Protein AF-0000000067843761 (afdb_homodimer)

Nearest PDB structures (foldseek):
  2mrn-assembly1_B  TM=7.654E-01  e=2.664E-02  Escherichia coli K-12
  1ub4-assembly1_C-2  TM=8.736E-01  e=1.334E-01  Escherichia coli
  2mru-assembly1_A  TM=7.468E-01  e=7.968E-02  Escherichia coli K-12
  2mru-assembly1_B  TM=7.253E-01  e=9.668E-02  Escherichia coli K-12
  1z0r-assembly1_B  TM=6.968E-01  e=1.423E-01  Bacillus subtilis

Sequence (130 aa):
MSEPLKTTVQCQAADDGTGDLIVNLPSEALNAIGWKLGDLLNIERVNDEIVLKRIREGSNSGDEGMSEPLKTTVQCQAADDGTGDLIVNLPSEALNAIGWKLGDLLNIERVNDEIVLKRIREGSNSGDEG

Foldseek 3Di:
DPPPDDDDWDWDADPVRPRDTDTDDDPSNCVVVVDDPPWDWDWDQDPNDIDTHTDPPVPPCPPDD/DPPPDDDDWDWDADPVRPRDTDTDDDPSNCVVVVDDPPWDWDWDQDPNDIDTHTDPPVPPPPPPD

pLDDT: mean 82.16, std 16.59, range [28.89, 94.62]

InterPro domains:
  IPR037914 SpoVT-AbrB domain superfamily [SSF89447] (20-57)

Structure (mmCIF, N/CA/C/O backbone):
data_AF-0000000067843761-model_v1
#
loop_
_entity.id
_entity.type
_entity.pdbx_description
1 polymer 'AbrB/MazE/SpoVT family DNA-binding domain-containing protein'
#
loop_
_atom_site.group_PDB
_atom_site.id
_atom_site.type_symbol
_atom_site.label_atom_id
_atom_site.label_alt_id
_atom_site.label_comp_id
_atom_site.label_asym_id
_atom_site.label_entity_id
_atom_site.label_seq_id
_atom_site.pdbx_PDB_ins_code
_atom_site.Cartn_x
_atom_site.Cartn_y
_atom_site.Cartn_z
_atom_site.occupancy
_atom_site.B_iso_or_equiv
_atom_site.auth_seq_id
_atom_site.auth_comp_id
_atom_site.auth_asym_id
_atom_site.auth_atom_id
_atom_site.pdbx_PDB_model_num
ATOM 1 N N . MET A 1 1 ? -16.172 -10.148 14.266 1 42.78 1 MET A N 1
ATOM 2 C CA . MET A 1 1 ? -16.141 -8.969 13.398 1 42.78 1 MET A CA 1
ATOM 3 C C . MET A 1 1 ? -14.719 -8.453 13.234 1 42.78 1 MET A C 1
ATOM 5 O O . MET A 1 1 ? -14.07 -8.094 14.219 1 42.78 1 MET A O 1
ATOM 9 N N . SER A 1 2 ? -13.891 -9.211 12.5 1 55.38 2 SER A N 1
ATOM 10 C CA . SER A 1 2 ? -12.469 -8.906 12.414 1 55.38 2 SER A CA 1
ATOM 11 C C . SER A 1 2 ? -12.227 -7.418 12.18 1 55.38 2 SER A C 1
ATOM 13 O O . SER A 1 2 ? -12.773 -6.84 11.234 1 55.38 2 SER A O 1
ATOM 15 N N . GLU A 1 3 ? -12.148 -6.715 13.195 1 64.44 3 GLU A N 1
ATOM 16 C CA . GLU A 1 3 ? -11.953 -5.27 13.133 1 64.44 3 GLU A CA 1
ATOM 17 C C . GLU A 1 3 ? -10.93 -4.902 12.055 1 64.44 3 GLU A C 1
ATOM 19 O O . GLU A 1 3 ? -9.922 -5.594 11.883 1 64.44 3 GLU A O 1
ATOM 24 N N . PRO A 1 4 ? -11.391 -4.289 11.07 1 71.75 4 PRO A N 1
ATOM 25 C CA . PRO A 1 4 ? -10.445 -3.812 10.055 1 71.75 4 PRO A CA 1
ATOM 26 C C . PRO A 1 4 ? -9.148 -3.285 10.656 1 71.75 4 PRO A C 1
ATOM 28 O O . PRO A 1 4 ? -9.164 -2.688 11.742 1 71.75 4 PRO A O 1
ATOM 31 N N . LEU A 1 5 ? -8.078 -3.861 10.242 1 80.56 5 LEU A N 1
ATOM 32 C CA . LEU A 1 5 ? -6.773 -3.383 10.695 1 80.56 5 LEU A CA 1
ATOM 33 C C . LEU A 1 5 ? -6.582 -1.911 10.336 1 80.56 5 LEU A C 1
ATOM 35 O O . LEU A 1 5 ? -6.812 -1.511 9.195 1 80.56 5 LEU A O 1
ATOM 39 N N . LYS A 1 6 ? -6.535 -1.004 11.438 1 83.75 6 LYS A N 1
ATOM 40 C CA . LYS A 1 6 ? -6.336 0.425 11.211 1 83.75 6 LYS A CA 1
ATOM 41 C C . LYS A 1 6 ? -4.969 0.875 11.719 1 83.75 6 LYS A C 1
ATOM 43 O O . LYS A 1 6 ? -4.699 0.827 12.922 1 83.75 6 LYS A O 1
ATOM 48 N N . 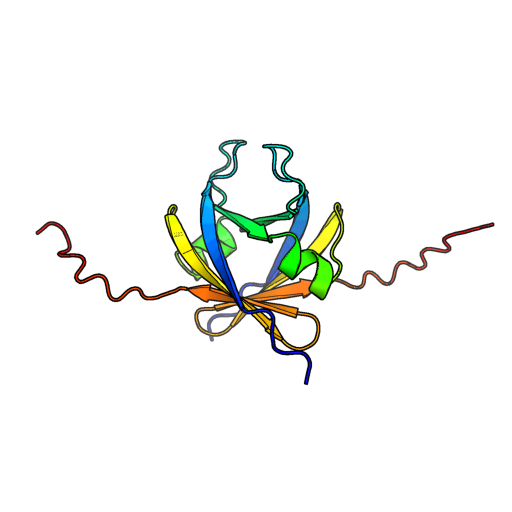THR A 1 7 ? -3.967 1.043 10.844 1 92.56 7 THR A N 1
ATOM 49 C CA . THR A 1 7 ? -2.65 1.571 11.188 1 92.56 7 THR A CA 1
ATOM 50 C C . THR A 1 7 ? -2.268 2.715 10.258 1 92.56 7 THR A C 1
ATOM 52 O O . THR A 1 7 ? -2.859 2.875 9.188 1 92.56 7 THR A O 1
ATOM 55 N N . THR A 1 8 ? -1.409 3.621 10.672 1 94.19 8 THR A N 1
ATOM 56 C CA . THR A 1 8 ? -0.979 4.762 9.875 1 94.19 8 THR A CA 1
ATOM 57 C C . THR A 1 8 ? 0.488 4.621 9.477 1 94.19 8 THR A C 1
ATOM 59 O O . THR A 1 8 ? 1.328 4.258 10.305 1 94.19 8 THR A O 1
ATOM 62 N N . VAL A 1 9 ? 0.717 4.844 8.195 1 93.44 9 VAL A N 1
ATOM 63 C CA . VAL A 1 9 ? 2.092 4.789 7.711 1 93.44 9 VAL A CA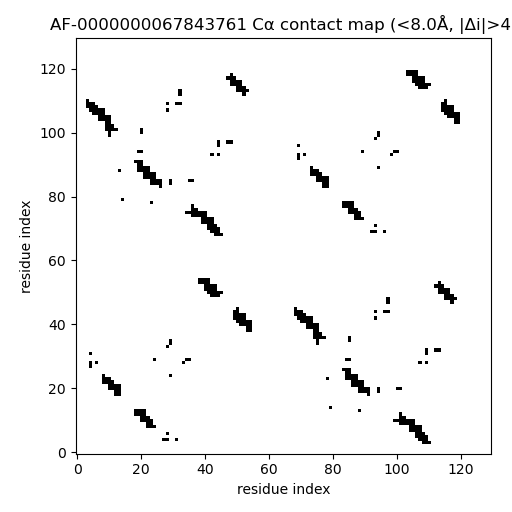 1
ATOM 64 C C . VAL A 1 9 ? 2.43 6.07 6.953 1 93.44 9 VAL A C 1
ATOM 66 O O . VAL A 1 9 ? 1.532 6.809 6.543 1 93.44 9 VAL A O 1
ATOM 69 N N . GLN A 1 10 ? 3.715 6.395 6.879 1 93.56 10 GLN A N 1
ATOM 70 C CA . GLN A 1 10 ? 4.188 7.559 6.141 1 93.56 10 GLN A CA 1
ATOM 71 C C . GLN A 1 10 ? 4.906 7.148 4.859 1 93.56 10 GLN A C 1
ATOM 73 O O . GLN A 1 10 ? 5.73 6.23 4.875 1 93.56 10 GLN A O 1
ATOM 78 N N . CYS A 1 11 ? 4.516 7.852 3.816 1 93.81 11 CYS A N 1
ATOM 79 C CA . CYS A 1 11 ? 5.203 7.609 2.551 1 93.81 11 CYS A CA 1
ATOM 80 C C . CYS A 1 11 ? 6.668 8.008 2.641 1 93.81 11 CYS A C 1
ATOM 82 O O . CYS A 1 11 ? 6.996 9.078 3.154 1 93.81 11 CYS A O 1
ATOM 84 N N . GLN A 1 12 ? 7.473 7.086 2.162 1 92.38 12 GLN A N 1
ATOM 85 C CA . GLN A 1 12 ? 8.906 7.355 2.172 1 92.38 12 GLN A CA 1
ATOM 86 C C . GLN A 1 12 ? 9.531 7.062 0.812 1 92.38 12 GLN A C 1
ATOM 88 O O . GLN A 1 12 ? 8.914 6.414 -0.034 1 92.38 12 GLN A O 1
ATOM 93 N N . ALA A 1 13 ? 10.609 7.66 0.581 1 92.38 13 ALA A N 1
ATOM 94 C CA . ALA A 1 13 ? 11.328 7.406 -0.667 1 92.38 13 ALA A CA 1
ATOM 95 C C . ALA A 1 13 ? 12.062 6.07 -0.616 1 92.38 13 ALA A C 1
ATOM 97 O O . ALA A 1 13 ? 12.516 5.645 0.448 1 92.38 13 ALA A O 1
ATOM 98 N N . ALA A 1 14 ? 12.109 5.391 -1.794 1 87.44 14 ALA A N 1
ATOM 99 C CA . ALA A 1 14 ? 12.852 4.141 -1.906 1 87.44 14 ALA A CA 1
ATOM 100 C C . ALA A 1 14 ? 14.328 4.352 -1.601 1 87.44 14 ALA A C 1
ATOM 102 O O . ALA A 1 14 ? 14.891 5.406 -1.916 1 87.44 14 ALA A O 1
ATOM 103 N N . ASP A 1 15 ? 14.891 3.613 -0.761 1 78.81 15 ASP A N 1
ATOM 104 C CA . ASP A 1 15 ? 16.281 3.727 -0.343 1 78.81 15 ASP A CA 1
ATOM 105 C C . ASP A 1 15 ? 17.234 3.521 -1.522 1 78.81 15 ASP A C 1
ATOM 107 O O . ASP A 1 15 ? 18.422 3.846 -1.438 1 78.81 15 ASP A O 1
ATOM 111 N N . ASP A 1 16 ? 16.688 3.09 -2.65 1 81.31 16 ASP A N 1
ATOM 112 C CA . ASP A 1 16 ? 17.516 2.877 -3.842 1 81.31 16 ASP A CA 1
ATOM 113 C C . ASP A 1 16 ? 17.594 4.148 -4.684 1 81.31 16 ASP A C 1
ATOM 115 O O . ASP A 1 16 ? 18.531 4.32 -5.469 1 81.31 16 ASP A O 1
ATOM 119 N N . GLY A 1 17 ? 16.797 5.18 -4.391 1 80.5 17 GLY A N 1
ATOM 120 C CA . GLY A 1 17 ? 16.828 6.469 -5.066 1 80.5 17 GLY A CA 1
ATOM 121 C C . GLY A 1 17 ? 16.125 6.457 -6.41 1 80.5 17 GLY A C 1
ATOM 122 O O . GLY A 1 17 ? 16.469 7.234 -7.301 1 80.5 17 GLY A O 1
ATOM 123 N N . THR A 1 18 ? 15.258 5.613 -6.75 1 84.19 18 THR A N 1
ATOM 124 C CA . THR A 1 18 ? 14.562 5.523 -8.031 1 84.19 18 THR A CA 1
ATOM 125 C C . THR A 1 18 ? 13.461 6.566 -8.125 1 84.19 18 THR A C 1
ATOM 127 O O . THR A 1 18 ? 13.07 6.973 -9.227 1 84.19 18 THR A O 1
ATOM 130 N N . GLY A 1 19 ? 13.008 7.137 -6.996 1 87 19 GLY A N 1
ATOM 131 C CA . GLY A 1 19 ? 11.945 8.141 -6.977 1 87 19 GLY A CA 1
ATOM 132 C C . GLY A 1 19 ? 10.586 7.559 -6.648 1 87 19 GLY A C 1
ATOM 133 O O . GLY A 1 19 ? 9.57 8.25 -6.742 1 87 19 GLY A O 1
ATOM 134 N N . ASP A 1 20 ? 10.578 6.363 -6.43 1 90.62 20 ASP A N 1
ATOM 135 C CA . ASP A 1 20 ? 9.32 5.73 -6.035 1 90.62 20 ASP A CA 1
ATOM 136 C C . ASP A 1 20 ? 9.047 5.934 -4.547 1 90.62 20 ASP A C 1
ATOM 138 O O . ASP A 1 20 ? 9.969 6.176 -3.768 1 90.62 20 ASP A O 1
ATOM 142 N N . LEU A 1 21 ? 7.777 6.023 -4.188 1 92.62 21 LEU A N 1
ATOM 143 C CA . LEU A 1 21 ? 7.406 6.141 -2.781 1 92.62 21 LEU A CA 1
ATOM 144 C C . LEU A 1 21 ? 7.215 4.766 -2.152 1 92.62 21 LEU A C 1
ATOM 146 O O . LEU A 1 21 ? 6.645 3.867 -2.775 1 92.62 21 LEU A O 1
ATOM 150 N N . ILE A 1 22 ? 7.781 4.609 -0.98 1 92.88 22 ILE A N 1
ATOM 151 C CA . ILE A 1 22 ? 7.734 3.322 -0.292 1 92.88 22 ILE A CA 1
ATOM 152 C C . ILE A 1 22 ? 6.727 3.385 0.854 1 92.88 22 ILE A C 1
ATOM 154 O O . ILE A 1 22 ? 6.746 4.32 1.655 1 92.88 22 ILE A O 1
ATOM 158 N N . VAL A 1 23 ? 5.781 2.391 0.817 1 93 23 VAL A N 1
ATOM 159 C CA . VAL A 1 23 ? 4.828 2.246 1.913 1 93 23 VAL A CA 1
ATOM 160 C C . VAL A 1 23 ? 5.199 1.031 2.762 1 93 23 VAL A C 1
ATOM 162 O O . VAL A 1 23 ? 5.215 -0.098 2.266 1 93 23 VAL A O 1
ATOM 165 N N . ASN A 1 24 ? 5.582 1.16 3.996 1 93.31 24 ASN A N 1
ATOM 166 C CA . ASN A 1 24 ? 5.922 0.067 4.898 1 93.31 24 ASN A CA 1
ATOM 167 C C . ASN A 1 24 ? 4.688 -0.484 5.605 1 93.31 24 ASN A C 1
ATOM 169 O O . ASN A 1 24 ? 4.008 0.24 6.336 1 93.31 24 ASN A O 1
ATOM 173 N N . LEU A 1 25 ? 4.398 -1.715 5.305 1 91.69 25 LEU A N 1
ATOM 174 C CA . LEU A 1 25 ? 3.316 -2.385 6.02 1 91.69 25 LEU A CA 1
ATOM 175 C C . LEU A 1 25 ? 3.836 -3.039 7.297 1 91.69 25 LEU A C 1
ATOM 177 O O . LEU A 1 25 ? 4.641 -3.973 7.238 1 91.69 25 LEU A O 1
ATOM 181 N N . PRO A 1 26 ? 3.41 -2.5 8.359 1 91.62 26 PRO A N 1
ATOM 182 C CA . PRO A 1 26 ? 3.887 -3.061 9.625 1 91.62 26 PRO A CA 1
ATOM 183 C C . PRO A 1 26 ? 3.498 -4.527 9.812 1 91.62 26 PRO A C 1
ATOM 185 O O . PRO A 1 26 ? 2.66 -5.043 9.062 1 91.62 26 PRO A O 1
ATOM 188 N N . SER A 1 27 ? 4.137 -5.215 10.703 1 91.19 27 SER A N 1
ATOM 189 C CA . SER A 1 27 ? 3.891 -6.625 10.977 1 91.19 27 SER A CA 1
ATOM 190 C C . SER A 1 27 ? 2.414 -6.883 11.258 1 91.19 27 SER A C 1
ATOM 192 O O . SER A 1 27 ? 1.89 -7.949 10.93 1 91.19 27 SER A O 1
ATOM 194 N N . GLU A 1 28 ? 1.71 -5.941 11.812 1 90.5 28 GLU A N 1
ATOM 195 C CA . GLU A 1 28 ? 0.291 -6.059 12.141 1 90.5 28 GLU A CA 1
ATOM 196 C C . GLU A 1 28 ? -0.548 -6.262 10.883 1 90.5 28 GLU A C 1
ATOM 198 O O . GLU A 1 28 ? -1.403 -7.148 10.836 1 90.5 28 GLU A O 1
ATOM 203 N N . ALA A 1 29 ? -0.298 -5.375 9.992 1 90.31 29 ALA A N 1
ATOM 204 C CA . ALA A 1 29 ? -1.022 -5.488 8.727 1 90.31 29 ALA A CA 1
ATOM 205 C C . ALA A 1 29 ? -0.64 -6.766 7.988 1 90.31 29 ALA A C 1
ATOM 207 O O . ALA A 1 29 ? -1.502 -7.453 7.434 1 90.31 29 ALA A O 1
ATOM 208 N N . LEU A 1 30 ? 0.719 -7.109 8 1 90.88 30 LEU A N 1
ATOM 209 C CA . LEU A 1 30 ? 1.215 -8.305 7.332 1 90.88 30 LEU A CA 1
ATOM 210 C C . LEU A 1 30 ? 0.596 -9.562 7.938 1 90.88 30 LEU A C 1
ATOM 212 O O . LEU A 1 30 ? 0.19 -10.477 7.207 1 90.88 30 LEU A O 1
ATOM 216 N N . ASN A 1 31 ? 0.483 -9.625 9.219 1 90.06 31 ASN A N 1
ATOM 217 C CA . ASN A 1 31 ? -0.098 -10.758 9.93 1 90.06 31 ASN A CA 1
ATOM 218 C C . ASN A 1 31 ? -1.583 -10.914 9.609 1 90.06 31 ASN A C 1
ATOM 220 O O . ASN A 1 31 ? -2.094 -12.031 9.539 1 90.06 31 ASN A O 1
ATOM 224 N N . ALA A 1 32 ? -2.184 -9.789 9.359 1 87 32 ALA A N 1
ATOM 225 C CA . ALA A 1 32 ? -3.617 -9.805 9.078 1 87 32 ALA A CA 1
ATOM 226 C C . ALA A 1 32 ? -3.896 -10.367 7.691 1 87 32 ALA A C 1
ATOM 228 O O . ALA A 1 32 ? -4.816 -11.164 7.508 1 87 32 ALA A O 1
ATOM 229 N N . ILE A 1 33 ? -3.111 -9.953 6.762 1 84.88 33 ILE A N 1
ATOM 230 C CA . ILE A 1 33 ? -3.33 -10.352 5.375 1 84.88 33 ILE A CA 1
ATOM 231 C C . ILE A 1 33 ? -2.502 -11.594 5.059 1 84.88 33 ILE A C 1
ATOM 233 O O . ILE A 1 33 ? -2.936 -12.453 4.293 1 84.88 33 ILE A O 1
ATOM 237 N N . GLY A 1 34 ? -1.22 -11.555 5.68 1 89.44 34 GLY A N 1
ATOM 238 C CA . GLY A 1 34 ? -0.346 -12.695 5.477 1 89.44 34 GLY A CA 1
ATOM 239 C C . GLY A 1 34 ? 0.482 -12.602 4.211 1 89.44 34 GLY A C 1
ATOM 240 O O . GLY A 1 34 ? 0.689 -13.602 3.518 1 89.44 34 GLY A O 1
ATOM 241 N N . TRP A 1 35 ? 0.77 -11.422 3.857 1 87.19 35 TRP A N 1
ATOM 242 C CA . TRP A 1 35 ? 1.607 -11.234 2.678 1 87.19 35 TRP A CA 1
ATOM 243 C C . TRP A 1 35 ? 3.039 -11.68 2.951 1 87.19 35 TRP A C 1
ATOM 245 O O . TRP A 1 35 ? 3.496 -11.648 4.098 1 87.19 35 TRP A O 1
ATOM 255 N N . LYS A 1 36 ? 3.713 -12.117 1.931 1 87.5 36 LYS A N 1
ATOM 256 C CA . LYS A 1 36 ? 5.094 -12.578 2.023 1 87.5 36 LYS A CA 1
ATOM 257 C C . LYS A 1 36 ? 5.98 -11.867 1.004 1 87.5 36 LYS A C 1
ATOM 259 O O . LYS A 1 36 ? 5.48 -11.203 0.094 1 87.5 36 LYS A O 1
ATOM 264 N N . LEU A 1 37 ? 7.219 -11.953 1.253 1 88.06 37 LEU A N 1
ATOM 265 C CA . LEU A 1 37 ? 8.203 -11.398 0.327 1 88.06 37 LEU A CA 1
ATOM 266 C C . LEU A 1 37 ? 8.102 -12.07 -1.038 1 88.06 37 LEU A C 1
ATOM 268 O O . LEU A 1 37 ? 8.133 -13.297 -1.133 1 88.06 37 LEU A O 1
ATOM 272 N N . GLY A 1 38 ? 7.988 -11.188 -2.107 1 90.5 38 GLY A N 1
ATOM 273 C CA . GLY A 1 38 ? 7.91 -11.719 -3.457 1 90.5 38 GLY A CA 1
ATOM 274 C C . GLY A 1 38 ? 6.484 -11.898 -3.945 1 90.5 38 GLY A C 1
ATOM 275 O O . GLY A 1 38 ? 6.262 -12.352 -5.07 1 90.5 38 GLY A O 1
ATOM 276 N N . ASP A 1 39 ? 5.441 -11.648 -3.088 1 91.12 39 ASP A N 1
ATOM 277 C CA . ASP A 1 39 ? 4.039 -11.734 -3.482 1 91.12 39 ASP A CA 1
ATOM 278 C C . ASP A 1 39 ? 3.658 -10.586 -4.41 1 91.12 39 ASP A C 1
ATOM 280 O O . ASP A 1 39 ? 4.148 -9.461 -4.246 1 91.12 39 ASP A O 1
ATOM 284 N N . LEU A 1 40 ? 2.904 -10.898 -5.402 1 93.56 40 LEU A N 1
ATOM 285 C CA . LEU A 1 40 ? 2.459 -9.867 -6.34 1 93.56 40 LEU A CA 1
ATOM 286 C C . LEU A 1 40 ? 1.147 -9.242 -5.879 1 93.56 40 LEU A C 1
ATOM 288 O O . LEU A 1 40 ? 0.207 -9.953 -5.523 1 93.56 40 LEU A O 1
ATOM 292 N N . LEU A 1 41 ? 1.187 -7.922 -5.906 1 93.75 41 LEU A N 1
ATOM 293 C CA . LEU A 1 41 ? 0.005 -7.172 -5.496 1 93.75 41 LEU A CA 1
ATOM 294 C C . LEU A 1 41 ? -0.499 -6.289 -6.633 1 93.75 41 LEU A C 1
ATOM 296 O O . LEU A 1 41 ? 0.295 -5.645 -7.32 1 93.75 41 LEU A O 1
ATOM 300 N N . ASN A 1 42 ? -1.699 -6.215 -6.863 1 93.56 42 ASN A N 1
ATOM 301 C CA . ASN A 1 42 ? -2.328 -5.336 -7.844 1 93.56 42 ASN A CA 1
ATOM 302 C C . ASN A 1 42 ? -2.715 -3.996 -7.227 1 93.56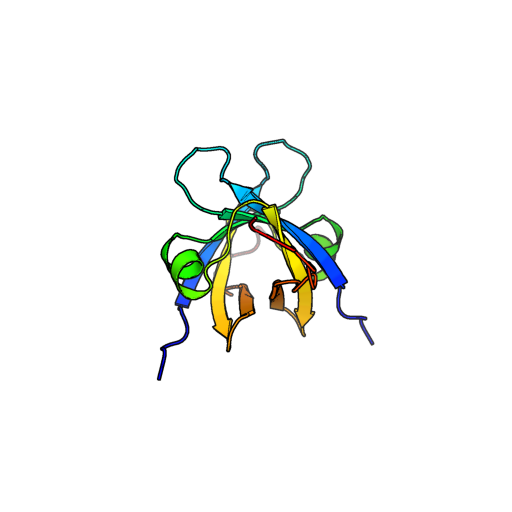 42 ASN A C 1
ATOM 304 O O . ASN A 1 42 ? -3.426 -3.953 -6.219 1 93.56 42 ASN A O 1
ATOM 308 N N . ILE A 1 43 ? -2.197 -2.91 -7.789 1 94.62 43 ILE A N 1
ATOM 309 C CA . ILE A 1 43 ? -2.504 -1.563 -7.316 1 94.62 43 ILE A CA 1
ATOM 310 C C . ILE A 1 43 ? -3.623 -0.962 -8.164 1 94.62 43 ILE A C 1
ATOM 312 O O . ILE A 1 43 ? -3.51 -0.889 -9.391 1 94.62 43 ILE A O 1
ATOM 316 N N . GLU A 1 44 ? -4.688 -0.573 -7.418 1 92.38 44 GLU A N 1
ATOM 317 C CA . GLU A 1 44 ? -5.793 0.101 -8.086 1 92.38 44 GLU A CA 1
ATOM 318 C C . GLU A 1 44 ? -6.172 1.393 -7.367 1 92.38 44 GLU A C 1
ATOM 320 O O . GLU A 1 44 ? -6.16 1.449 -6.137 1 92.38 44 GLU A O 1
ATOM 325 N N . ARG A 1 45 ? -6.312 2.379 -8.18 1 90.81 45 ARG A N 1
ATOM 326 C CA . ARG A 1 45 ? -6.73 3.652 -7.605 1 90.81 45 ARG A CA 1
ATOM 327 C C . ARG A 1 45 ? -8.25 3.781 -7.617 1 90.81 45 ARG A C 1
ATOM 329 O O . ARG A 1 45 ? -8.875 3.75 -8.68 1 90.81 45 ARG A O 1
ATOM 336 N N . VAL A 1 46 ? -8.867 3.854 -6.48 1 87.12 46 VAL A N 1
ATOM 337 C CA . VAL A 1 46 ? -10.312 4.027 -6.363 1 87.12 46 VAL A CA 1
ATOM 338 C C . VAL A 1 46 ? -10.625 5.379 -5.727 1 87.12 46 VAL A C 1
ATOM 340 O O . VAL A 1 46 ? -10.32 5.602 -4.551 1 87.12 46 VAL A O 1
ATOM 343 N N . ASN A 1 47 ? -11.281 6.285 -6.621 1 84 47 ASN A N 1
ATOM 344 C CA . ASN A 1 47 ? -11.562 7.637 -6.156 1 84 47 ASN A CA 1
ATOM 345 C C . ASN A 1 47 ? -10.281 8.398 -5.836 1 84 47 ASN A C 1
ATOM 347 O O . ASN A 1 47 ? -9.484 8.688 -6.73 1 84 47 ASN A O 1
ATOM 351 N N . ASP A 1 48 ? -9.781 8.539 -4.664 1 85.44 48 ASP A N 1
ATOM 352 C CA . ASP A 1 48 ? -8.555 9.18 -4.219 1 85.44 48 ASP A CA 1
ATOM 353 C C . ASP A 1 48 ? -7.793 8.297 -3.236 1 85.44 48 ASP A C 1
ATOM 355 O O . ASP A 1 48 ? -7.105 8.797 -2.342 1 85.44 48 ASP A O 1
ATOM 359 N N . GLU A 1 49 ? -8.086 7.008 -3.424 1 89.94 49 GLU A N 1
ATOM 360 C CA . GLU A 1 49 ? -7.461 6.055 -2.51 1 89.94 49 GLU A CA 1
ATOM 361 C C . GLU A 1 49 ? -6.75 4.941 -3.273 1 89.94 49 GLU A C 1
ATOM 363 O O . GLU A 1 49 ? -6.961 4.773 -4.477 1 89.94 49 GLU A O 1
ATOM 368 N N . ILE A 1 50 ? -5.852 4.344 -2.639 1 94.38 50 ILE A N 1
ATOM 369 C CA . ILE A 1 50 ? -5.105 3.248 -3.25 1 94.38 50 ILE A CA 1
ATOM 370 C C . ILE A 1 50 ? -5.582 1.916 -2.678 1 94.38 50 ILE A C 1
ATOM 372 O O . ILE A 1 50 ? -5.605 1.73 -1.458 1 94.38 50 ILE A O 1
ATOM 376 N N . VAL A 1 51 ? -5.969 0.956 -3.531 1 93.94 51 VAL A N 1
ATOM 377 C CA . VAL A 1 51 ? -6.41 -0.375 -3.129 1 93.94 51 VAL A CA 1
ATOM 378 C C . VAL A 1 51 ? -5.395 -1.418 -3.59 1 93.94 51 VAL A C 1
ATOM 380 O O . VAL A 1 51 ? -5.078 -1.503 -4.781 1 93.94 51 VAL A O 1
ATOM 383 N N . LEU A 1 52 ? -4.781 -2.174 -2.617 1 94.44 52 LEU A N 1
ATOM 384 C CA . LEU A 1 52 ? -3.842 -3.248 -2.912 1 94.44 52 LEU A CA 1
ATOM 385 C C . LEU A 1 52 ? -4.512 -4.609 -2.766 1 94.44 52 LEU A C 1
ATOM 387 O O . LEU A 1 52 ? -4.969 -4.969 -1.677 1 94.44 52 LEU A O 1
ATOM 391 N N . LYS A 1 53 ? -4.555 -5.34 -3.877 1 92.5 53 LYS A N 1
ATOM 392 C CA . LYS A 1 53 ? -5.141 -6.676 -3.904 1 92.5 53 LYS A CA 1
ATOM 393 C C . LYS A 1 53 ? -4.086 -7.727 -4.246 1 92.5 53 LYS A C 1
ATOM 395 O O . LYS A 1 53 ? -3.287 -7.539 -5.164 1 92.5 53 LYS A O 1
ATOM 400 N N . ARG A 1 54 ? -4.062 -8.75 -3.529 1 92.94 54 ARG A N 1
ATOM 401 C CA . ARG A 1 54 ? -3.137 -9.844 -3.797 1 92.94 54 ARG A CA 1
ATOM 402 C C . ARG A 1 54 ? -3.492 -10.555 -5.102 1 92.94 54 ARG A C 1
ATOM 404 O O . ARG A 1 54 ? -4.656 -10.883 -5.34 1 92.94 54 ARG A O 1
ATOM 411 N N . ILE A 1 55 ? -2.422 -10.742 -5.945 1 90.88 55 ILE A N 1
ATOM 412 C CA . ILE A 1 55 ? -2.633 -11.469 -7.191 1 90.88 55 ILE A CA 1
ATOM 413 C C . ILE A 1 55 ? -2.521 -12.969 -6.945 1 90.88 55 ILE A C 1
ATOM 415 O O . ILE A 1 55 ? -1.527 -13.438 -6.387 1 90.88 55 ILE A O 1
ATOM 419 N N . ARG A 1 56 ? -3.639 -13.695 -7.109 1 82.81 56 ARG A N 1
ATOM 420 C CA . ARG A 1 56 ? -3.637 -15.148 -6.988 1 82.81 56 ARG A CA 1
ATOM 421 C C . ARG A 1 56 ? -3.172 -15.805 -8.289 1 82.81 56 ARG A C 1
ATOM 423 O O . ARG A 1 56 ? -3.908 -15.828 -9.273 1 82.81 56 ARG A O 1
ATOM 430 N N . GLU A 1 57 ? -1.814 -15.516 -8.438 1 72.44 57 GLU A N 1
ATOM 431 C CA . GLU A 1 57 ? -1.41 -16.297 -9.609 1 72.44 57 GLU A CA 1
ATOM 432 C C . GLU A 1 57 ? -1.733 -17.766 -9.43 1 72.44 57 GLU A C 1
ATOM 434 O O . GLU A 1 57 ? -1.472 -18.344 -8.375 1 72.44 57 GLU A O 1
ATOM 439 N N . GLY A 1 58 ? -2.801 -18.047 -9.797 1 60.19 58 GLY A N 1
ATOM 440 C CA . GLY A 1 58 ? -3.043 -19.484 -9.797 1 60.19 58 GLY A CA 1
ATOM 441 C C . GLY A 1 58 ? -1.78 -20.297 -9.992 1 60.19 58 GLY A C 1
ATOM 442 O O . GLY A 1 58 ? -1.33 -20.5 -11.117 1 60.19 58 GLY A O 1
ATOM 443 N N . SER A 1 59 ? -0.87 -20.031 -9.188 1 53.84 59 SER A N 1
ATOM 444 C CA . SER A 1 59 ? 0.218 -20.984 -9.359 1 53.84 59 SER A CA 1
ATOM 445 C C . SER A 1 59 ? -0.282 -22.422 -9.234 1 53.84 59 SER A C 1
ATOM 447 O O . SER A 1 59 ? -1.067 -22.734 -8.336 1 53.84 59 SER A O 1
ATOM 449 N N . ASN A 1 60 ? -0.638 -23.094 -10.281 1 49.38 60 ASN A N 1
ATOM 450 C CA . ASN A 1 60 ? -0.405 -24.531 -10.211 1 49.38 60 ASN A CA 1
ATOM 451 C C . ASN A 1 60 ? 0.83 -24.859 -9.375 1 49.38 60 ASN A C 1
ATOM 453 O O . ASN A 1 60 ? 1.944 -24.906 -9.898 1 49.38 60 ASN A O 1
ATOM 457 N N . SER A 1 61 ? 1.114 -24.047 -8.57 1 48.34 61 SER A N 1
ATOM 458 C CA . SER A 1 61 ? 2.271 -24.531 -7.82 1 48.34 61 SER A CA 1
ATOM 459 C C . SER A 1 61 ? 2.051 -25.953 -7.312 1 48.34 61 SER A C 1
ATOM 461 O O . SER A 1 61 ? 1.126 -26.203 -6.535 1 48.34 61 SER A O 1
ATOM 463 N N . GLY A 1 62 ? 2.023 -26.891 -8.227 1 41.75 62 GLY A N 1
ATOM 464 C CA . GLY A 1 62 ? 2.504 -28.203 -7.816 1 41.75 62 GLY A CA 1
ATOM 465 C C . GLY A 1 62 ? 3.543 -28.141 -6.711 1 41.75 62 GLY A C 1
ATOM 466 O O . GLY A 1 62 ? 4.73 -27.953 -6.984 1 41.75 62 GLY A O 1
ATOM 467 N N . ASP A 1 63 ? 3.299 -27.328 -5.801 1 44.41 63 ASP A N 1
ATOM 468 C CA . ASP A 1 63 ? 4.242 -27.453 -4.695 1 44.41 63 ASP A CA 1
ATOM 469 C C . ASP A 1 63 ? 4.93 -28.812 -4.711 1 44.41 63 ASP A C 1
ATOM 471 O O . ASP A 1 63 ? 4.488 -29.734 -5.406 1 44.41 63 ASP A O 1
ATOM 475 N N . GLU A 1 64 ? 4.82 -29.766 -3.65 1 36.28 64 GLU A N 1
ATOM 476 C CA . GLU A 1 64 ? 5.57 -30.859 -3.061 1 36.28 64 GLU A CA 1
ATOM 477 C C . GLU A 1 64 ? 5.43 -32.125 -3.895 1 36.28 64 GLU A C 1
ATOM 479 O O . GLU A 1 64 ? 4.379 -32.375 -4.484 1 36.28 64 GLU A O 1
ATOM 484 N N . GLY A 1 65 ? 6.512 -33.062 -3.977 1 29.88 65 GLY A N 1
ATOM 485 C CA . GLY A 1 65 ? 6.684 -34.5 -4.004 1 29.88 65 GLY A CA 1
ATOM 486 C C . GLY A 1 65 ? 5.535 -35.25 -3.357 1 29.88 65 GLY A C 1
ATOM 487 O O . GLY A 1 65 ? 4.891 -34.75 -2.439 1 29.88 65 GLY A O 1
ATOM 488 N N . MET B 1 1 ? -13.555 9.516 -17.578 1 42.41 1 MET B N 1
ATOM 489 C CA . MET B 1 1 ? -13.633 8.344 -16.703 1 42.41 1 MET B CA 1
ATOM 490 C C . MET B 1 1 ? -12.242 7.887 -16.281 1 42.41 1 MET B C 1
ATOM 492 O O . MET B 1 1 ? -11.414 7.543 -17.125 1 42.41 1 MET B O 1
ATOM 496 N N . SER B 1 2 ? -11.617 8.617 -15.367 1 54.84 2 SER B N 1
ATOM 497 C CA . SER B 1 2 ? -10.219 8.375 -15.039 1 54.84 2 SER B CA 1
ATOM 498 C C . SER B 1 2 ? -9.953 6.895 -14.789 1 54.84 2 SER B C 1
ATOM 500 O O . SER B 1 2 ? -10.641 6.262 -13.992 1 54.84 2 SER B O 1
ATOM 502 N N . GLU B 1 3 ? -9.609 6.203 -15.758 1 65.56 3 GLU B N 1
ATOM 503 C CA . GLU B 1 3 ? -9.328 4.773 -15.672 1 65.56 3 GLU B CA 1
ATOM 504 C C . GLU B 1 3 ? -8.539 4.441 -14.414 1 65.56 3 GLU B C 1
ATOM 506 O O . GLU B 1 3 ? -7.629 5.184 -14.031 1 65.56 3 GLU B O 1
ATOM 511 N N . PRO B 1 4 ? -9.148 3.723 -13.562 1 72 4 PRO B N 1
ATOM 512 C CA . PRO B 1 4 ? -8.398 3.293 -12.375 1 72 4 PRO B CA 1
ATOM 513 C C . PRO B 1 4 ? -6.973 2.867 -12.695 1 72 4 PRO B C 1
ATOM 515 O O . PRO B 1 4 ? -6.719 2.307 -13.766 1 72 4 PRO B O 1
ATOM 518 N N . LEU B 1 5 ? -6.047 3.48 -12.062 1 81.44 5 LEU B N 1
ATOM 519 C CA . LEU B 1 5 ? -4.652 3.09 -12.234 1 81.44 5 LEU B CA 1
ATOM 520 C C . LEU B 1 5 ? -4.449 1.626 -11.852 1 81.44 5 LEU B C 1
ATOM 522 O O . LEU B 1 5 ? -4.895 1.188 -10.789 1 81.44 5 LEU B O 1
ATOM 526 N N . LYS B 1 6 ? -4.098 0.75 -12.898 1 84.75 6 LYS B N 1
ATOM 527 C CA . LYS B 1 6 ? -3.848 -0.665 -12.641 1 84.75 6 LYS B CA 1
ATOM 528 C C . LYS B 1 6 ? -2.379 -1.015 -12.859 1 84.75 6 LYS B C 1
ATOM 530 O O . LYS B 1 6 ? -1.88 -0.938 -13.984 1 84.75 6 LYS B O 1
ATOM 535 N N . THR B 1 7 ? -1.571 -1.121 -11.797 1 93.06 7 THR B N 1
ATOM 536 C CA . THR B 1 7 ? -0.177 -1.545 -11.867 1 93.06 7 THR B CA 1
ATOM 537 C C . THR B 1 7 ? 0.095 -2.672 -10.875 1 93.06 7 THR B C 1
ATOM 539 O O . THR B 1 7 ? -0.684 -2.889 -9.945 1 93.06 7 THR B O 1
ATOM 542 N N . THR B 1 8 ? 1.092 -3.512 -11.078 1 94.31 8 THR B N 1
ATOM 543 C CA . THR B 1 8 ? 1.437 -4.633 -10.211 1 94.31 8 THR B CA 1
ATOM 544 C C . THR B 1 8 ? 2.775 -4.387 -9.516 1 94.31 8 THR B C 1
ATOM 546 O O . THR B 1 8 ? 3.736 -3.949 -10.148 1 94.31 8 THR B O 1
ATOM 549 N N . VAL B 1 9 ? 2.719 -4.609 -8.203 1 93.44 9 VAL B N 1
ATOM 550 C CA . VAL B 1 9 ? 3.957 -4.449 -7.449 1 93.44 9 VAL B CA 1
ATOM 551 C C . VAL B 1 9 ? 4.234 -5.711 -6.637 1 93.44 9 VAL B C 1
ATOM 553 O O . VAL B 1 9 ? 3.33 -6.516 -6.395 1 93.44 9 VAL B O 1
ATOM 556 N N . GLN B 1 10 ? 5.504 -5.945 -6.332 1 93.38 10 GLN B N 1
ATOM 557 C CA . GLN B 1 10 ? 5.91 -7.078 -5.512 1 93.38 10 GLN B CA 1
ATOM 558 C C . GLN B 1 10 ? 6.324 -6.625 -4.113 1 93.38 10 GLN B C 1
ATOM 560 O O . GLN B 1 10 ? 7.059 -5.648 -3.965 1 93.38 10 GLN B O 1
ATOM 565 N N . CYS B 1 11 ? 5.762 -7.387 -3.168 1 93.75 11 CYS B N 1
ATOM 566 C CA . CYS B 1 11 ? 6.156 -7.098 -1.794 1 93.75 11 CYS B CA 1
ATOM 567 C C . CYS B 1 11 ? 7.637 -7.375 -1.58 1 93.75 11 CYS B C 1
ATOM 569 O O . CYS B 1 11 ? 8.141 -8.422 -1.991 1 93.75 11 CYS B O 1
ATOM 571 N N . GLN B 1 12 ? 8.273 -6.387 -0.972 1 92.44 12 GLN B N 1
ATOM 572 C CA . GLN B 1 12 ? 9.695 -6.535 -0.69 1 92.44 12 GLN B CA 1
ATOM 573 C C . GLN B 1 12 ? 10.008 -6.211 0.768 1 92.44 12 GLN B C 1
ATOM 575 O O . GLN B 1 12 ? 9.172 -5.637 1.472 1 92.44 12 GLN B O 1
ATOM 580 N N . ALA B 1 13 ? 11.062 -6.738 1.229 1 92.12 13 ALA B N 1
ATOM 581 C CA . ALA B 1 13 ? 11.484 -6.43 2.592 1 92.12 13 ALA B CA 1
ATOM 582 C C . ALA B 1 13 ? 12.094 -5.035 2.676 1 92.12 13 ALA B C 1
ATOM 584 O O . ALA B 1 13 ? 12.719 -4.566 1.721 1 92.12 13 ALA B O 1
ATOM 585 N N . ALA B 1 14 ? 11.867 -4.367 3.834 1 87.12 14 ALA B N 1
ATOM 586 C CA . ALA B 1 14 ? 12.461 -3.055 4.07 1 87.12 14 ALA B CA 1
ATOM 587 C C . ALA B 1 14 ? 13.984 -3.133 4.043 1 87.12 14 ALA B C 1
ATOM 589 O O . ALA B 1 14 ? 14.57 -4.141 4.453 1 87.12 14 ALA B O 1
ATOM 590 N N . ASP B 1 15 ? 14.648 -2.33 3.33 1 79.5 15 ASP B N 1
ATOM 591 C CA . ASP B 1 15 ? 16.109 -2.318 3.184 1 79.5 15 ASP B CA 1
ATOM 592 C C . ASP B 1 15 ? 16.797 -2.102 4.531 1 79.5 15 ASP B C 1
ATOM 594 O O . ASP B 1 15 ? 17.984 -2.393 4.68 1 79.5 15 ASP B O 1
ATOM 598 N N . ASP B 1 16 ? 16.031 -1.709 5.574 1 81.25 16 ASP B N 1
ATOM 599 C CA . ASP B 1 16 ? 16.594 -1.468 6.898 1 81.25 16 ASP B CA 1
ATOM 600 C C . ASP B 1 16 ? 16.594 -2.744 7.738 1 81.25 16 ASP B C 1
ATOM 602 O O . ASP B 1 16 ? 17.391 -2.883 8.672 1 81.25 16 ASP B O 1
ATOM 606 N N . GLY B 1 17 ? 15.969 -3.834 7.254 1 78.81 17 GLY B N 1
ATOM 607 C CA . GLY B 1 17 ? 15.977 -5.129 7.914 1 78.81 17 GLY B CA 1
ATOM 608 C C . GLY B 1 17 ? 15.031 -5.195 9.102 1 78.81 17 GLY B C 1
ATOM 609 O O . GLY B 1 17 ? 15.266 -5.957 10.039 1 78.81 17 GLY B O 1
ATOM 610 N N . THR B 1 18 ? 14.023 -4.449 9.273 1 84.44 18 THR B N 1
ATOM 611 C CA . THR B 1 18 ? 13.102 -4.438 10.406 1 84.44 18 THR B CA 1
ATOM 612 C C . THR B 1 18 ? 12.086 -5.566 10.289 1 84.44 18 THR B C 1
ATOM 614 O O . THR B 1 18 ? 11.547 -6.027 11.297 1 84.44 18 THR B O 1
ATOM 617 N N . GLY B 1 19 ? 11.859 -6.18 9.109 1 87.06 19 GLY B N 1
ATOM 618 C CA . GLY B 1 19 ? 10.914 -7.258 8.883 1 87.06 19 GLY B CA 1
ATOM 619 C C . GLY B 1 19 ? 9.594 -6.781 8.305 1 87.06 19 GLY B C 1
ATOM 620 O O . GLY B 1 19 ? 8.633 -7.551 8.227 1 87.06 19 GLY B O 1
ATOM 621 N N . ASP B 1 20 ? 9.531 -5.602 8.086 1 90.44 20 ASP B N 1
ATOM 622 C CA . ASP B 1 20 ? 8.328 -5.066 7.461 1 90.44 20 ASP B CA 1
ATOM 623 C C . ASP B 1 20 ? 8.367 -5.254 5.945 1 90.44 20 ASP B C 1
ATOM 625 O O . ASP B 1 20 ? 9.445 -5.383 5.359 1 90.44 20 ASP B O 1
ATOM 629 N N . LEU B 1 21 ? 7.23 -5.445 5.332 1 92.38 21 LEU B N 1
ATOM 630 C CA . LEU B 1 21 ? 7.156 -5.555 3.879 1 92.38 21 LEU B CA 1
ATOM 631 C C . LEU B 1 21 ? 6.988 -4.18 3.238 1 92.38 21 LEU B C 1
ATOM 633 O O . LEU B 1 21 ? 6.242 -3.338 3.748 1 92.38 21 LEU B O 1
ATOM 637 N N . ILE B 1 22 ? 7.723 -3.947 2.199 1 92.88 22 ILE B N 1
ATOM 638 C CA . ILE B 1 22 ? 7.715 -2.656 1.521 1 92.88 22 ILE B CA 1
ATOM 639 C C . ILE B 1 22 ? 6.969 -2.773 0.194 1 92.88 22 ILE B C 1
ATOM 641 O O . ILE B 1 22 ? 7.219 -3.697 -0.585 1 92.88 22 ILE B O 1
ATOM 645 N N . VAL B 1 23 ? 5.973 -1.849 0.023 1 92.88 23 VAL B N 1
ATOM 646 C CA . VAL B 1 23 ? 5.254 -1.761 -1.243 1 92.88 23 VAL B CA 1
ATOM 647 C C . VAL B 1 23 ? 5.711 -0.521 -2.012 1 92.88 23 VAL B C 1
ATOM 649 O O . VAL B 1 23 ? 5.555 0.604 -1.532 1 92.88 23 VAL B O 1
ATOM 652 N N . ASN B 1 24 ? 6.367 -0.618 -3.129 1 93.19 24 ASN B N 1
ATOM 653 C CA . ASN B 1 24 ? 6.812 0.498 -3.955 1 93.19 24 ASN B CA 1
ATOM 654 C C . ASN B 1 24 ? 5.715 0.967 -4.902 1 93.19 24 ASN B C 1
ATOM 656 O O . ASN B 1 24 ? 5.238 0.196 -5.742 1 93.19 24 ASN B O 1
ATOM 660 N N . LEU B 1 25 ? 5.297 2.168 -4.695 1 91.88 25 LEU B N 1
ATOM 661 C CA . LEU B 1 25 ? 4.348 2.768 -5.625 1 91.88 25 LEU B CA 1
ATOM 662 C C . LEU B 1 25 ? 5.074 3.451 -6.777 1 91.88 25 LEU B C 1
ATOM 664 O O . LEU B 1 25 ? 5.785 4.438 -6.57 1 91.88 25 LEU B O 1
ATOM 668 N N . PRO B 1 26 ? 4.926 2.898 -7.902 1 91.81 26 PRO B N 1
ATOM 669 C CA . PRO B 1 26 ? 5.613 3.49 -9.055 1 91.81 26 PRO B CA 1
ATOM 670 C C . PRO B 1 26 ? 5.164 4.922 -9.336 1 91.81 26 PRO B C 1
ATOM 672 O O . PRO B 1 26 ? 4.156 5.379 -8.789 1 91.81 26 PRO B O 1
ATOM 675 N N . SER B 1 27 ? 5.926 5.629 -10.094 1 91.31 27 SER B N 1
ATOM 676 C CA . SER B 1 27 ? 5.633 7.016 -10.445 1 91.31 27 SER B CA 1
ATOM 677 C C . SER B 1 27 ? 4.23 7.156 -11.016 1 91.31 27 SER B C 1
ATOM 679 O O . SER B 1 27 ? 3.566 8.18 -10.812 1 91.31 27 SER B O 1
ATOM 681 N N . GLU B 1 28 ? 3.725 6.148 -11.695 1 90.62 28 GLU B N 1
ATOM 682 C CA . GLU B 1 28 ? 2.391 6.152 -12.289 1 90.62 28 GLU B CA 1
ATOM 683 C C . GLU B 1 28 ? 1.312 6.305 -11.219 1 90.62 28 GLU B C 1
ATOM 685 O O . GLU B 1 28 ? 0.408 7.133 -11.359 1 90.62 28 GLU B O 1
ATOM 690 N N . ALA B 1 29 ? 1.448 5.477 -10.266 1 90.81 29 ALA B N 1
ATOM 691 C CA . ALA B 1 29 ? 0.483 5.543 -9.172 1 90.81 29 ALA B CA 1
ATOM 692 C C . ALA B 1 29 ? 0.62 6.852 -8.398 1 90.81 29 ALA B C 1
ATOM 694 O O . ALA B 1 29 ? -0.381 7.469 -8.023 1 90.81 29 ALA B O 1
ATOM 695 N N . LEU B 1 30 ? 1.919 7.289 -8.156 1 91.06 30 LEU B N 1
ATOM 696 C CA . LEU B 1 30 ? 2.186 8.523 -7.434 1 91.06 30 LEU B CA 1
ATOM 697 C C . LEU B 1 30 ? 1.604 9.727 -8.18 1 91.06 30 LEU B C 1
ATOM 699 O O . LEU B 1 30 ? 1.004 10.609 -7.559 1 91.06 30 LEU B O 1
ATOM 703 N N . ASN B 1 31 ? 1.761 9.75 -9.469 1 90.12 31 ASN B N 1
ATOM 704 C CA . ASN B 1 31 ? 1.239 10.828 -10.297 1 90.12 31 ASN B CA 1
ATOM 705 C C . ASN B 1 31 ? -0.286 10.867 -10.273 1 90.12 31 ASN B C 1
ATOM 707 O O . ASN B 1 31 ? -0.884 11.945 -10.32 1 90.12 31 ASN B O 1
ATOM 711 N N . ALA B 1 32 ? -0.833 9.711 -10.125 1 87.06 32 ALA B N 1
ATOM 712 C CA . ALA B 1 32 ? -2.291 9.617 -10.125 1 87.06 32 ALA B CA 1
ATOM 713 C C . ALA B 1 32 ? -2.871 10.156 -8.82 1 87.06 32 ALA B C 1
ATOM 715 O O . ALA B 1 32 ? -3.865 10.891 -8.828 1 87.06 32 ALA B O 1
ATOM 716 N N . ILE B 1 33 ? -2.246 9.828 -7.746 1 85.62 33 ILE B N 1
ATOM 717 C CA . ILE B 1 33 ? -2.758 10.203 -6.434 1 85.62 33 ILE B CA 1
ATOM 718 C C . ILE B 1 33 ? -2.1 11.508 -5.98 1 85.62 33 ILE B C 1
ATOM 720 O O . ILE B 1 33 ? -2.736 12.344 -5.328 1 85.62 33 ILE B O 1
ATOM 724 N N . GLY B 1 34 ? -0.748 11.547 -6.316 1 89.44 34 GLY B N 1
ATOM 725 C CA . GLY B 1 34 ? -0.017 12.75 -5.961 1 89.44 34 GLY B CA 1
ATOM 726 C C . GLY B 1 34 ? 0.527 12.727 -4.543 1 89.44 34 GLY B C 1
ATOM 727 O O . GLY B 1 34 ? 0.509 13.742 -3.848 1 89.44 34 GLY B O 1
ATOM 728 N N . TRP B 1 35 ? 0.819 11.594 -4.121 1 87.25 35 TRP B N 1
ATOM 729 C CA . TRP B 1 35 ? 1.4 11.492 -2.787 1 87.25 35 TRP B CA 1
ATOM 730 C C . TRP B 1 35 ? 2.82 12.047 -2.766 1 87.25 35 TRP B C 1
ATOM 732 O O . TRP B 1 35 ? 3.512 12.039 -3.787 1 87.25 35 TRP B O 1
ATOM 742 N N . LYS B 1 36 ? 3.205 12.539 -1.636 1 87.31 36 LYS B N 1
ATOM 743 C CA . LYS B 1 36 ? 4.539 13.102 -1.45 1 87.31 36 LYS B CA 1
ATOM 744 C C . LYS B 1 36 ? 5.254 12.445 -0.273 1 87.31 36 LYS B C 1
ATOM 746 O O . LYS B 1 36 ? 4.637 11.727 0.513 1 87.31 36 LYS B O 1
ATOM 751 N N . LEU B 1 37 ? 6.527 12.602 -0.257 1 87.5 37 LEU B N 1
ATOM 752 C CA . LEU B 1 37 ? 7.336 12.102 0.85 1 87.5 37 LEU B CA 1
ATOM 753 C C . LEU B 1 37 ? 6.914 12.75 2.166 1 87.5 37 LEU B C 1
ATOM 755 O O . LEU B 1 37 ? 6.832 13.977 2.262 1 87.5 37 LEU B O 1
ATOM 759 N N . GLY B 1 38 ? 6.66 11.859 3.172 1 90.31 38 GLY B N 1
ATOM 760 C CA . GLY B 1 38 ? 6.277 12.375 4.477 1 90.31 38 GLY B CA 1
ATOM 761 C C . GLY B 1 38 ? 4.773 12.453 4.668 1 90.31 38 GLY B C 1
ATOM 762 O O . GLY B 1 38 ? 4.297 12.891 5.715 1 90.31 38 GLY B O 1
ATOM 763 N N . ASP B 1 39 ? 3.934 12.141 3.643 1 91.31 39 ASP B N 1
ATOM 764 C CA . ASP B 1 39 ? 2.479 12.125 3.756 1 91.31 39 ASP B CA 1
ATOM 765 C C . ASP B 1 39 ? 2.008 10.938 4.598 1 91.31 39 ASP B C 1
ATOM 767 O O . ASP B 1 39 ? 2.596 9.859 4.543 1 91.31 39 ASP B O 1
ATOM 771 N N . LEU B 1 40 ? 1.028 11.18 5.398 1 93.44 40 LEU B N 1
ATOM 772 C CA . LEU B 1 40 ? 0.481 10.117 6.234 1 93.44 40 LEU B CA 1
ATOM 773 C C . LEU B 1 40 ? -0.663 9.398 5.527 1 93.44 40 LEU B C 1
ATOM 775 O O . LEU B 1 40 ? -1.563 10.047 4.984 1 93.44 40 LEU B O 1
ATOM 779 N N . LEU B 1 41 ? -0.517 8.078 5.574 1 9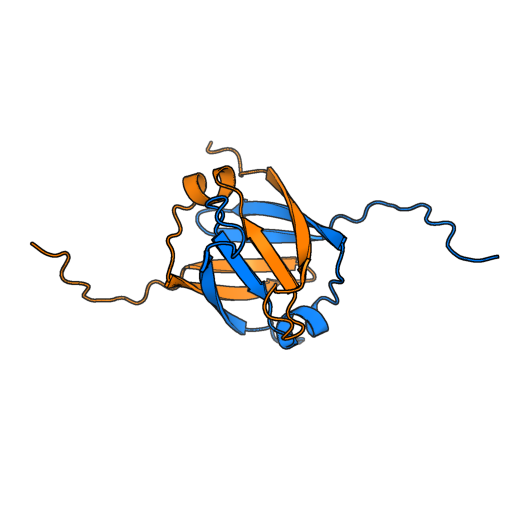3.62 41 LEU B N 1
ATOM 780 C CA . LEU B 1 41 ? -1.535 7.246 4.941 1 93.62 41 LEU B CA 1
ATOM 781 C C . LEU B 1 41 ? -2.197 6.328 5.961 1 93.62 41 LEU B C 1
ATOM 783 O O . LEU B 1 41 ? -1.518 5.727 6.793 1 93.62 41 LEU B O 1
ATOM 787 N N . ASN B 1 42 ? -3.432 6.188 5.922 1 93.56 42 ASN B N 1
ATOM 788 C CA . ASN B 1 42 ? -4.191 5.273 6.766 1 93.56 42 ASN B CA 1
ATOM 789 C C . ASN B 1 42 ? -4.363 3.908 6.102 1 93.56 42 ASN B C 1
ATOM 791 O O . ASN B 1 42 ? -4.859 3.82 4.977 1 93.56 42 ASN B O 1
ATOM 795 N N . ILE B 1 43 ? -3.893 2.848 6.77 1 94.62 43 ILE B N 1
ATOM 796 C CA . ILE B 1 43 ? -4.008 1.487 6.254 1 94.62 43 ILE B CA 1
ATOM 797 C C . ILE B 1 43 ? -5.234 0.808 6.859 1 94.62 43 ILE B C 1
ATOM 799 O O . ILE B 1 43 ? -5.367 0.726 8.086 1 94.62 43 ILE B O 1
ATOM 803 N N . GLU B 1 44 ? -6.098 0.366 5.91 1 92.31 44 GLU B N 1
ATOM 804 C CA . GLU B 1 44 ? -7.277 -0.379 6.344 1 92.31 44 GLU B CA 1
ATOM 805 C C . GLU B 1 44 ? -7.41 -1.691 5.578 1 92.31 44 GLU B C 1
ATOM 807 O O . GLU B 1 44 ? -7.137 -1.746 4.379 1 92.31 44 GLU B O 1
ATOM 812 N N . ARG B 1 45 ? -7.668 -2.695 6.328 1 90.56 45 ARG B N 1
ATOM 813 C CA . ARG B 1 45 ? -7.875 -3.99 5.688 1 90.56 45 ARG B CA 1
ATOM 814 C C . ARG B 1 45 ? -9.352 -4.223 5.391 1 90.56 45 ARG B C 1
ATOM 816 O O . ARG B 1 45 ? -10.18 -4.246 6.309 1 90.56 45 ARG B O 1
ATOM 823 N N . VAL B 1 46 ? -9.734 -4.32 4.16 1 87 46 VAL B N 1
ATOM 824 C CA . VAL B 1 46 ? -11.109 -4.586 3.756 1 87 46 VAL B CA 1
ATOM 825 C C . VAL B 1 46 ? -11.195 -5.953 3.078 1 87 46 VAL B C 1
ATOM 827 O O . VAL B 1 46 ? -10.641 -6.148 1.991 1 87 46 VAL B O 1
ATOM 830 N N . ASN B 1 47 ? -11.953 -6.902 3.832 1 83.56 47 ASN B N 1
ATOM 831 C CA . ASN B 1 47 ? -12.039 -8.273 3.336 1 83.56 47 ASN B CA 1
ATOM 832 C C . ASN B 1 47 ? -10.672 -8.945 3.301 1 83.56 47 ASN B C 1
ATOM 834 O O . ASN B 1 47 ? -10.086 -9.211 4.348 1 83.56 47 ASN B O 1
ATOM 838 N N . ASP B 1 48 ? -9.938 -9.039 2.27 1 85.31 48 ASP B N 1
ATOM 839 C CA . ASP B 1 48 ? -8.602 -9.602 2.098 1 85.31 48 ASP B CA 1
ATOM 840 C C . ASP B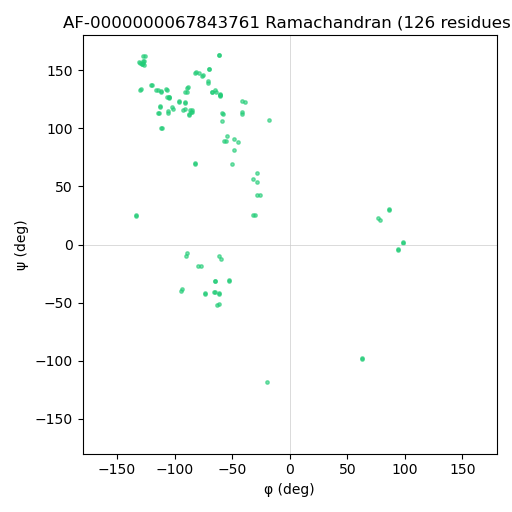 1 48 ? -7.707 -8.664 1.286 1 85.31 48 ASP B C 1
ATOM 842 O O . ASP B 1 48 ? -6.805 -9.117 0.577 1 85.31 48 ASP B O 1
ATOM 846 N N . GLU B 1 49 ? -8.117 -7.383 1.376 1 89.94 49 GLU B N 1
ATOM 847 C CA . GLU B 1 49 ? -7.387 -6.387 0.599 1 89.94 49 GLU B CA 1
ATOM 848 C C . GLU B 1 49 ? -6.914 -5.234 1.481 1 89.94 49 GLU B C 1
ATOM 850 O O . GLU B 1 49 ? -7.359 -5.098 2.623 1 89.94 49 GLU B O 1
ATOM 855 N N . ILE B 1 50 ? -5.953 -4.59 1.027 1 94.06 50 ILE B N 1
ATOM 856 C CA . ILE B 1 50 ? -5.418 -3.455 1.771 1 94.06 50 ILE B CA 1
ATOM 857 C C . ILE B 1 50 ? -5.848 -2.15 1.104 1 94.06 50 ILE B C 1
ATOM 859 O O . ILE B 1 50 ? -5.637 -1.961 -0.097 1 94.06 50 ILE B O 1
ATOM 863 N N . VAL B 1 51 ? -6.461 -1.214 1.838 1 93.69 51 VAL B N 1
ATOM 864 C CA . VAL B 1 51 ? -6.891 0.091 1.348 1 93.69 51 VAL B CA 1
ATOM 865 C C . VAL B 1 51 ? -6.062 1.191 2.004 1 93.69 51 VAL B C 1
ATOM 867 O O . VAL B 1 51 ? -6.004 1.284 3.232 1 93.69 51 VAL B O 1
ATOM 870 N N . LEU B 1 52 ? -5.289 1.993 1.17 1 94.31 52 LEU B N 1
ATOM 871 C CA . LEU B 1 52 ? -4.5 3.125 1.646 1 94.31 52 LEU B CA 1
ATOM 872 C C . LEU B 1 52 ? -5.211 4.441 1.355 1 94.31 52 LEU B C 1
ATOM 874 O O . LEU B 1 52 ? -5.449 4.781 0.195 1 94.31 52 LEU B O 1
ATOM 878 N N . LYS B 1 53 ? -5.562 5.145 2.436 1 92.19 53 LYS B N 1
ATOM 879 C CA . LYS B 1 53 ? -6.219 6.445 2.336 1 92.19 53 LYS B CA 1
ATOM 880 C C . LYS B 1 53 ? -5.328 7.559 2.883 1 92.19 53 LYS B C 1
ATOM 882 O O . LYS B 1 53 ? -4.734 7.41 3.953 1 92.19 53 LYS B O 1
ATOM 887 N N . ARG B 1 54 ? -5.219 8.586 2.184 1 93 54 ARG B N 1
ATOM 888 C CA . ARG B 1 54 ? -4.441 9.742 2.633 1 93 54 ARG B CA 1
ATOM 889 C C . ARG B 1 54 ? -5.102 10.414 3.832 1 93 54 ARG B C 1
ATOM 891 O O . ARG B 1 54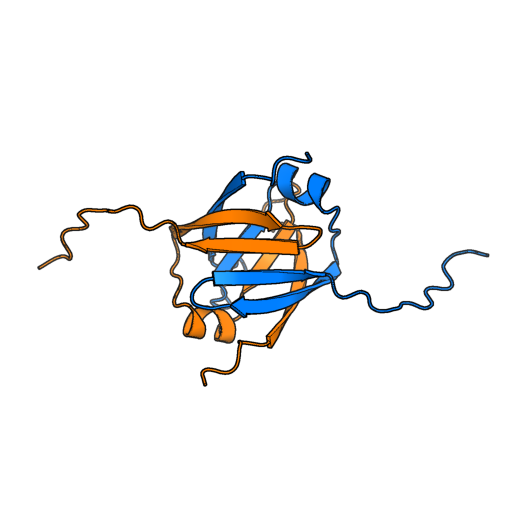 ? -6.305 10.672 3.816 1 93 54 ARG B O 1
ATOM 898 N N . ILE B 1 55 ? -4.246 10.672 4.883 1 90.94 55 ILE B N 1
ATOM 899 C CA . ILE B 1 55 ? -4.75 11.375 6.055 1 90.94 55 ILE B CA 1
ATOM 900 C C . ILE B 1 55 ? -4.66 12.883 5.824 1 90.94 55 ILE B C 1
ATOM 902 O O . ILE B 1 55 ? -3.598 13.406 5.484 1 90.94 55 ILE B O 1
ATOM 906 N N . ARG B 1 56 ? -5.828 13.531 5.75 1 82.5 56 ARG B N 1
ATOM 907 C CA . ARG B 1 56 ? -5.871 14.984 5.617 1 82.5 56 ARG B CA 1
ATOM 908 C C . ARG B 1 56 ? -5.723 15.656 6.977 1 82.5 56 ARG B C 1
ATOM 910 O O . ARG B 1 56 ? -6.656 15.656 7.785 1 82.5 56 ARG B O 1
ATOM 917 N N . GLU B 1 57 ? -4.426 15.484 7.422 1 71.94 57 GLU B N 1
ATOM 918 C CA . GLU B 1 57 ? -4.309 16.266 8.641 1 71.94 57 GLU B CA 1
ATOM 919 C C . GLU B 1 57 ? -4.652 17.734 8.391 1 71.94 57 GLU B C 1
ATOM 921 O O . GLU B 1 57 ? -4.207 18.312 7.398 1 71.94 57 GLU B O 1
ATOM 926 N N . GLY B 1 58 ? -5.758 18 8.523 1 59.25 58 GLY B N 1
ATOM 927 C CA . GLY B 1 58 ? -6.059 19.422 8.469 1 59.25 58 GLY B CA 1
ATOM 928 C C . GLY B 1 58 ? -4.891 20.297 8.875 1 59.25 58 GLY B C 1
ATOM 929 O O . GLY B 1 58 ? -4.715 20.609 10.055 1 59.25 58 GLY B O 1
ATOM 930 N N . SER B 1 59 ? -3.781 19.953 8.43 1 53.59 59 SER B N 1
ATOM 931 C CA . SER B 1 59 ? -2.82 20.969 8.82 1 53.59 59 SER B CA 1
ATOM 932 C C . SER B 1 59 ? -3.221 22.344 8.273 1 53.59 59 SER B C 1
ATOM 934 O O . SER B 1 59 ? -3.758 22.438 7.164 1 53.59 59 SER B O 1
ATOM 936 N N .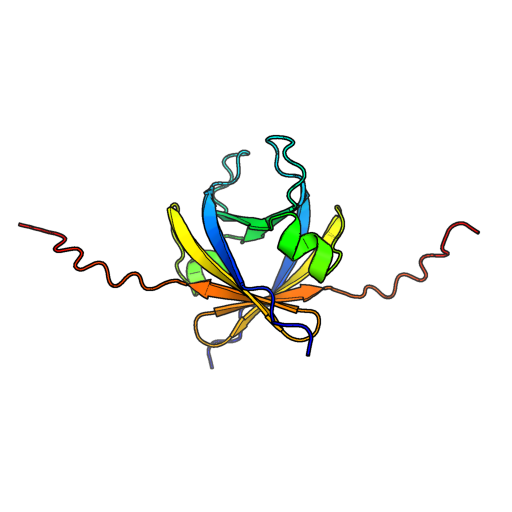 ASN B 1 60 ? -3.701 23.234 9.062 1 49.88 60 ASN B N 1
ATOM 937 C CA . ASN B 1 60 ? -3.5 24.656 8.789 1 49.88 60 ASN B CA 1
ATOM 938 C C . ASN B 1 60 ? -2.184 24.906 8.055 1 49.88 60 ASN B C 1
ATOM 940 O O . ASN B 1 60 ? -1.14 25.078 8.695 1 49.88 60 ASN B O 1
ATOM 944 N N . SER B 1 61 ? -1.761 23.984 7.406 1 48.84 61 SER B N 1
ATOM 945 C CA . SER B 1 61 ? -0.509 24.344 6.75 1 48.84 61 SER B CA 1
ATOM 946 C C . SER B 1 61 ? -0.626 25.688 6.035 1 48.84 61 SER B C 1
ATOM 948 O O . SER B 1 61 ? -1.497 25.875 5.184 1 48.84 61 SER B O 1
ATOM 950 N N . GLY B 1 62 ? -0.493 26.75 6.723 1 41.72 62 GLY B N 1
ATOM 951 C CA . GLY B 1 62 ? -0.061 28 6.129 1 41.72 62 GLY B CA 1
ATOM 952 C C . GLY B 1 62 ? 0.829 27.812 4.914 1 41.72 62 GLY B C 1
ATOM 953 O O . GLY B 1 62 ? 1.944 27.297 5.031 1 41.72 62 GLY B O 1
ATOM 954 N N . ASP B 1 63 ? 0.373 27.203 3.861 1 47.59 63 ASP B N 1
ATOM 955 C CA . ASP B 1 63 ? 1.114 27.422 2.621 1 47.59 63 ASP B CA 1
ATOM 956 C C . ASP B 1 63 ? 2.008 28.656 2.719 1 47.59 63 ASP B C 1
ATOM 958 O O . ASP B 1 63 ? 1.589 29.688 3.242 1 47.59 63 ASP B O 1
ATOM 962 N N . GLU B 1 64 ? 3.355 28.625 2.834 1 39.12 64 GLU B N 1
ATOM 963 C CA . GLU B 1 64 ? 4.316 29.703 2.658 1 39.12 64 GLU B CA 1
ATOM 964 C C . GLU B 1 64 ? 3.838 30.703 1.604 1 39.12 64 GLU B C 1
ATOM 966 O O . GLU B 1 64 ? 3.797 30.375 0.414 1 39.12 64 GLU B O 1
ATOM 971 N N . GLY B 1 65 ? 2.611 31.344 1.73 1 28.89 65 GLY B N 1
ATOM 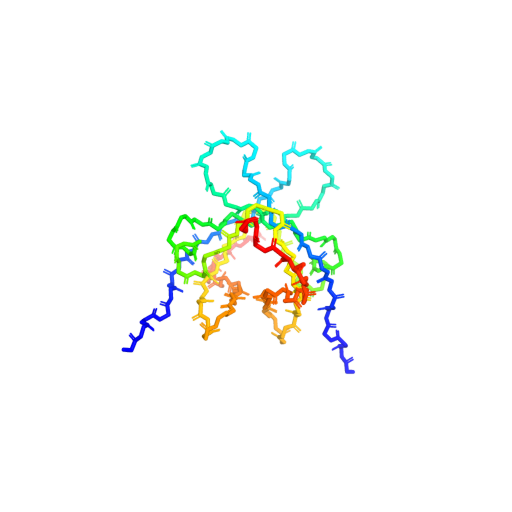972 C CA . GLY B 1 65 ? 2.805 32.719 1.336 1 28.89 65 GLY B CA 1
ATOM 973 C C . GLY B 1 65 ? 3.797 33.469 2.215 1 28.89 65 GLY B C 1
ATOM 974 O O . GLY B 1 65 ? 4.023 33.094 3.363 1 28.89 65 GLY B O 1
#

Radius of gyration: 15.58 Å; Cα contacts (8 Å, |Δi|>4): 249; chains: 2; bounding box: 34×67×30 Å

Solvent-accessible surface area (backbone atoms only — not comparable to full-atom values): 7696 Å² total; per-residue (Å²): 127,82,68,58,49,78,50,77,36,52,31,29,66,39,92,85,66,84,71,27,40,27,42,62,40,48,61,69,57,33,67,70,72,57,71,51,78,69,40,46,28,36,38,34,40,55,96,81,27,40,36,40,35,70,56,77,67,74,62,78,61,76,62,81,136,128,83,68,58,50,77,50,77,36,52,32,30,66,40,92,84,68,83,74,28,39,24,42,60,40,47,59,67,56,32,67,70,72,57,72,50,78,68,39,44,28,38,38,34,42,55,97,80,27,42,37,40,35,72,54,78,67,77,60,81,63,71,66,87,118

Organism: Pseudomonas putida (strain ATCC 47054 / DSM 6125 / CFBP 8728 / NCIMB 11950 / KT2440) (NCBI:txid160488)

Secondary structure (DSSP, 8-state):
-----EEEEE-EE-TT-SS-EEEEE-HHHHHHHT--TT-EEEEEEETTEEEEEE-----------/-----EEEEE-EE-TT-SS-EEEEE-HHHHHHHT--TT-EEEEEEETTEEEEEE-----------